Protein AF-A0A953BA41-F1 (afdb_monomer)

Foldseek 3Di:
DPPDDDQDAEDQAPVCPDPPRRDHCQRPDQALVVQLVCCCACPPVVDHNPDDSQRSQVVSQVSCVRRVQDPPPDGDDPVVRRVRGGPCNPVDDPDPPPVDD

Solvent-accessible surface area (backbone atoms only — not comparable to full-atom values): 6232 Å² total; per-residue (Å²): 129,84,88,85,69,80,82,66,61,61,48,37,68,89,24,78,87,46,100,75,49,41,75,17,55,48,38,52,37,48,48,55,54,57,54,47,53,46,45,49,64,54,26,52,85,93,44,51,54,70,64,52,72,67,58,45,31,51,51,46,37,49,55,36,28,72,42,69,74,46,58,92,84,56,80,53,50,94,77,52,40,76,70,53,82,34,84,23,55,79,73,74,75,80,82,64,74,81,81,58,133

pLDDT: mean 91.13, std 11.83, range [42.38, 98.5]

Nearest PDB structures (foldseek):
  2xts-assembly1_B  TM=9.682E-01  e=2.731E-11  Paracoccus pantotrophus
  4x2d-assembly4_B-2  TM=4.401E-01  e=7.456E+00  Clostridioides difficile R20291
  4x2d-assembly2_A-3  TM=4.014E-01  e=8.698E+00  Clostridioides difficile R20291

Mean predicted aligned error: 5.19 Å

Radius of gyration: 15.51 Å; Cα contacts (8 Å, |Δi|>4): 114; chains: 1; bounding box: 47×34×36 Å

Sequence (101 aa):
MPRNALDVLVGGQGSSRTSKALKTIGSYWLYATTLYDYLRRVMPFNAPQSLTPDEIYALVAWLLQQNGIVTEDTVLDARSLPRIEMPNRNGFTPDPRPDVP

Structure (mmCIF, N/CA/C/O backbone):
data_AF-A0A953BA41-F1
#
_entry.id   AF-A0A953BA41-F1
#
loop_
_atom_site.group_PDB
_atom_site.id
_atom_site.type_symbol
_atom_site.label_atom_id
_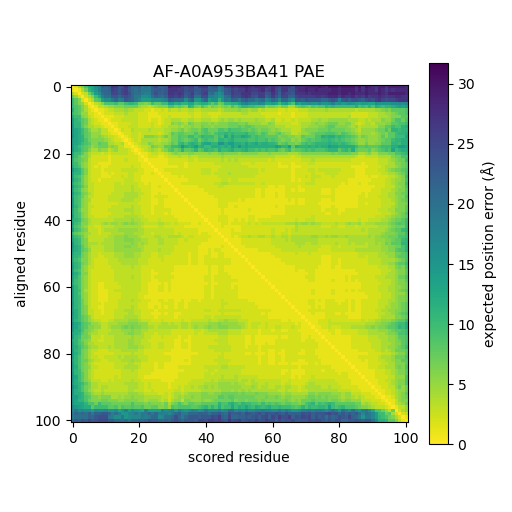atom_site.label_alt_id
_atom_site.label_comp_id
_atom_site.label_asym_id
_atom_site.label_entity_id
_atom_site.label_seq_id
_atom_site.pdbx_PDB_ins_code
_atom_site.Cartn_x
_atom_site.Cartn_y
_atom_site.Cartn_z
_atom_site.occupancy
_atom_site.B_iso_or_equiv
_atom_site.auth_seq_id
_atom_site.auth_comp_id
_atom_site.auth_asym_id
_atom_site.auth_atom_id
_atom_site.pdbx_PDB_model_num
ATOM 1 N N . MET A 1 1 ? 14.018 18.012 -9.857 1.00 44.22 1 MET A N 1
ATOM 2 C CA . MET A 1 1 ? 12.738 17.526 -9.304 1.00 44.22 1 MET A CA 1
ATOM 3 C C . MET A 1 1 ? 11.845 18.735 -9.075 1.00 44.22 1 MET A C 1
ATOM 5 O O . MET A 1 1 ? 12.289 19.619 -8.342 1.00 44.22 1 MET A O 1
ATOM 9 N N . PRO A 1 2 ? 10.674 18.865 -9.722 1.00 42.38 2 PRO A N 1
ATOM 10 C CA . PRO A 1 2 ? 9.756 19.931 -9.355 1.00 42.38 2 PRO A CA 1
ATOM 11 C C . PRO A 1 2 ? 9.284 19.672 -7.919 1.00 42.38 2 PRO A C 1
ATOM 13 O O . PRO A 1 2 ? 8.697 18.639 -7.614 1.00 42.38 2 PRO A O 1
ATOM 16 N N . ARG A 1 3 ? 9.639 20.598 -7.029 1.00 48.62 3 ARG A N 1
ATOM 17 C CA . ARG A 1 3 ? 9.146 20.693 -5.655 1.00 48.62 3 ARG A CA 1
ATOM 18 C C . ARG A 1 3 ? 7.688 21.157 -5.740 1.00 48.62 3 ARG A C 1
ATOM 20 O O . ARG A 1 3 ? 7.478 22.237 -6.282 1.00 48.62 3 ARG A O 1
ATOM 27 N N . ASN A 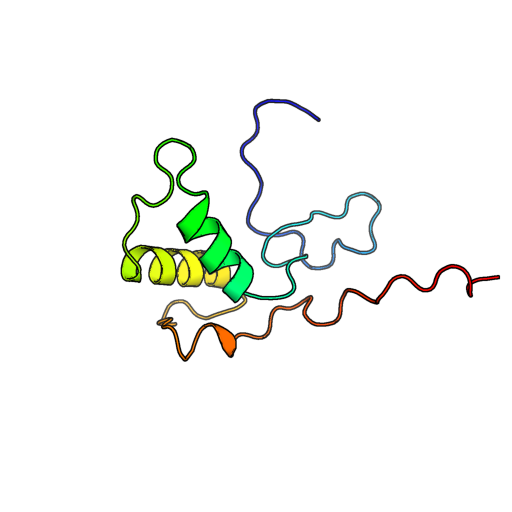1 4 ? 6.741 20.345 -5.249 1.00 51.16 4 ASN A N 1
ATOM 28 C CA . ASN A 1 4 ? 5.315 20.646 -4.963 1.00 51.16 4 ASN A CA 1
ATOM 29 C C . ASN A 1 4 ? 4.229 19.838 -5.710 1.00 51.16 4 ASN A C 1
ATOM 31 O O . ASN A 1 4 ? 3.061 20.202 -5.614 1.00 51.16 4 ASN A O 1
ATOM 35 N N . ALA A 1 5 ? 4.535 18.723 -6.375 1.00 56.94 5 ALA A N 1
ATOM 36 C CA . ALA A 1 5 ? 3.496 17.753 -6.745 1.00 56.94 5 ALA A CA 1
ATOM 37 C C . ALA A 1 5 ? 3.545 16.582 -5.758 1.00 56.94 5 ALA A C 1
ATOM 39 O O . ALA A 1 5 ? 4.612 16.002 -5.570 1.00 56.94 5 ALA A O 1
ATOM 40 N N . LEU A 1 6 ? 2.423 16.266 -5.106 1.00 73.44 6 LEU A N 1
ATOM 41 C CA . LEU A 1 6 ? 2.269 15.004 -4.378 1.00 73.44 6 LEU A CA 1
ATOM 42 C C . LEU A 1 6 ? 2.651 13.836 -5.303 1.00 73.44 6 LEU A C 1
ATOM 44 O O . LEU A 1 6 ? 2.398 13.898 -6.510 1.00 73.44 6 LEU A O 1
ATOM 48 N N . ASP A 1 7 ? 3.258 12.791 -4.744 1.00 84.12 7 ASP A N 1
ATOM 49 C CA . ASP A 1 7 ? 3.671 11.628 -5.529 1.00 84.12 7 ASP A CA 1
ATOM 50 C C . ASP A 1 7 ? 2.467 10.927 -6.176 1.00 84.1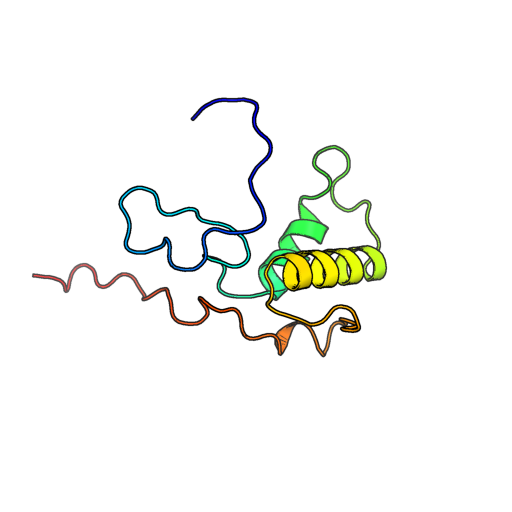2 7 ASP A C 1
ATOM 52 O O . ASP A 1 7 ? 1.389 10.802 -5.591 1.00 84.12 7 ASP A O 1
ATOM 56 N N . VAL A 1 8 ? 2.667 10.430 -7.397 1.00 90.31 8 VAL A N 1
ATOM 57 C CA . VAL A 1 8 ? 1.666 9.628 -8.109 1.00 90.31 8 VAL A CA 1
ATOM 58 C C . VAL A 1 8 ? 1.728 8.188 -7.600 1.00 90.31 8 VAL A C 1
ATOM 60 O O . VAL A 1 8 ? 2.739 7.506 -7.759 1.00 90.31 8 VAL A O 1
ATOM 63 N N . LEU A 1 9 ? 0.631 7.708 -7.010 1.00 92.25 9 LEU A N 1
ATOM 64 C CA . LEU A 1 9 ? 0.573 6.386 -6.369 1.00 9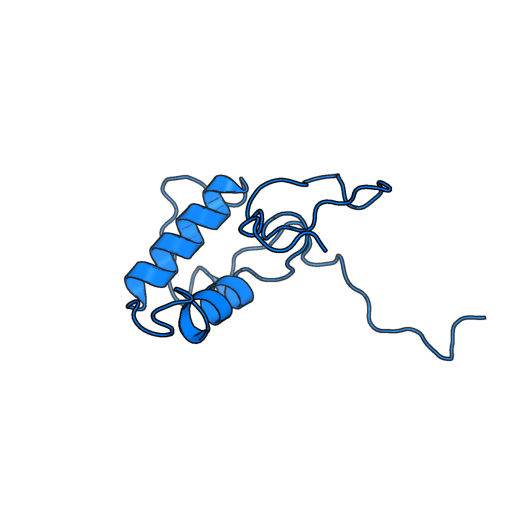2.25 9 LEU A CA 1
ATOM 65 C C . LEU A 1 9 ? 0.009 5.274 -7.270 1.00 92.25 9 LEU A C 1
ATOM 67 O O . LEU A 1 9 ? 0.176 4.091 -6.966 1.00 92.25 9 LEU A O 1
ATOM 71 N N . VAL A 1 10 ? -0.644 5.642 -8.376 1.00 94.00 10 VAL A N 1
ATOM 72 C CA . VAL A 1 10 ? -1.405 4.733 -9.247 1.00 94.00 10 VAL A CA 1
ATOM 73 C C . VAL A 1 10 ? -1.006 4.932 -10.709 1.00 94.00 10 VAL A C 1
ATOM 75 O O . VAL A 1 10 ? -0.767 6.055 -11.151 1.00 94.00 10 VAL A O 1
ATOM 78 N N . GLY A 1 11 ? -0.959 3.839 -11.473 1.00 91.56 11 GLY A N 1
ATOM 79 C CA . GLY A 1 11 ? -0.690 3.857 -12.913 1.00 91.56 11 GLY A CA 1
ATOM 80 C C . GLY A 1 11 ? 0.760 3.524 -13.265 1.00 91.56 11 GLY A C 1
ATOM 81 O O . GLY A 1 11 ? 1.525 3.042 -12.439 1.00 91.56 11 GLY A O 1
ATOM 82 N N . GLY A 1 12 ? 1.148 3.727 -14.524 1.00 90.38 12 GLY A N 1
ATOM 83 C CA . GLY A 1 12 ? 2.502 3.402 -14.994 1.00 90.38 12 GLY A CA 1
ATOM 84 C C . GLY A 1 12 ? 2.734 1.925 -15.332 1.00 90.38 12 GLY A C 1
ATOM 85 O O . GLY A 1 12 ? 3.863 1.552 -15.659 1.00 90.38 12 GLY A O 1
ATOM 86 N N . GLN A 1 13 ? 1.690 1.091 -15.310 1.00 86.94 13 GLN A N 1
ATOM 87 C CA . GLN A 1 13 ? 1.766 -0.293 -15.783 1.00 86.94 13 GLN A CA 1
ATOM 88 C C . GLN A 1 13 ? 2.250 -0.345 -17.236 1.00 86.94 13 GLN A C 1
ATOM 90 O O . GLN A 1 13 ? 1.826 0.451 -18.071 1.00 86.94 13 GLN A O 1
ATOM 95 N N . GLY A 1 14 ? 3.196 -1.241 -17.528 1.00 83.69 14 GLY A N 1
ATOM 96 C CA . GLY A 1 14 ? 3.808 -1.367 -18.856 1.00 83.69 14 GLY A CA 1
ATOM 97 C C . GLY A 1 14 ? 4.791 -0.250 -19.241 1.00 83.69 14 GLY A C 1
ATOM 98 O O . G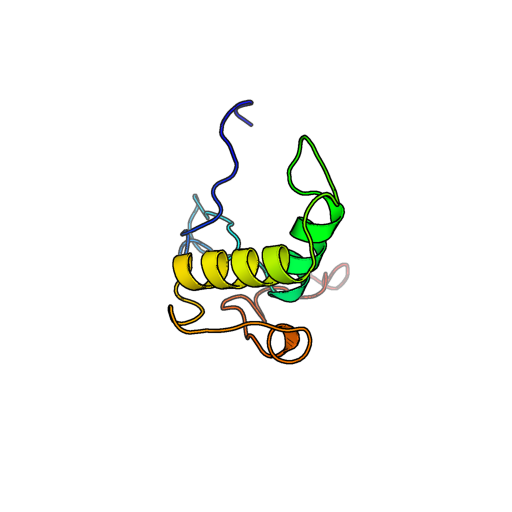LY A 1 14 ? 5.467 -0.366 -20.262 1.00 83.69 14 GLY A O 1
ATOM 99 N N . SER A 1 15 ? 4.948 0.803 -18.429 1.00 85.88 15 SER A N 1
ATOM 100 C CA . SER A 1 15 ? 5.832 1.935 -18.759 1.00 85.88 15 SER A CA 1
ATOM 101 C C . SER A 1 15 ? 7.323 1.663 -18.512 1.00 85.88 15 SER A C 1
ATOM 103 O O . SER A 1 15 ? 8.164 2.432 -18.980 1.00 85.88 15 SER A O 1
ATOM 105 N N . SER A 1 16 ? 7.675 0.566 -17.831 1.00 80.62 16 SER A N 1
ATOM 106 C CA . SER A 1 16 ? 9.034 0.274 -17.343 1.00 80.62 16 SER A CA 1
ATOM 107 C C . SER A 1 16 ? 10.113 0.203 -18.429 1.00 80.62 16 SER A C 1
ATOM 109 O O . SER A 1 16 ? 11.282 0.427 -18.134 1.00 80.62 16 SER A O 1
ATOM 111 N N . ARG A 1 17 ? 9.743 -0.082 -19.685 1.00 82.56 17 ARG A N 1
ATOM 112 C CA . ARG A 1 17 ? 10.675 -0.155 -20.831 1.00 82.56 17 ARG A CA 1
ATOM 113 C C . ARG A 1 17 ? 10.743 1.141 -21.646 1.00 82.56 17 ARG A C 1
ATOM 115 O O . ARG A 1 17 ? 11.343 1.159 -22.715 1.00 82.56 17 ARG A O 1
ATOM 122 N N . THR A 1 18 ? 10.101 2.209 -21.179 1.00 84.44 18 THR A N 1
ATOM 123 C CA . THR A 1 18 ? 10.039 3.495 -21.886 1.00 84.44 18 THR A CA 1
ATOM 124 C C . THR A 1 18 ? 10.986 4.510 -21.251 1.00 84.44 18 THR A C 1
ATOM 126 O O . THR A 1 18 ? 11.321 4.422 -20.070 1.00 84.44 18 THR A O 1
ATOM 129 N N . SER A 1 19 ? 11.366 5.540 -22.011 1.00 82.69 19 SER A N 1
ATOM 130 C CA . SER A 1 19 ? 12.162 6.669 -21.503 1.00 82.69 19 SER A CA 1
ATOM 131 C C . SER A 1 19 ? 11.439 7.511 -20.442 1.00 82.69 19 SER A C 1
ATOM 133 O O . SER A 1 19 ? 12.062 8.347 -19.792 1.00 82.69 19 SER A O 1
ATOM 135 N N . LYS A 1 20 ? 10.132 7.291 -20.250 1.00 85.31 20 LYS A N 1
ATOM 136 C CA . LYS A 1 20 ? 9.281 7.968 -19.266 1.00 85.31 20 LYS A CA 1
ATOM 137 C C . LYS A 1 20 ? 8.621 6.955 -18.328 1.00 85.31 20 LYS A C 1
ATOM 139 O O . LYS A 1 20 ? 7.423 7.038 -18.072 1.00 85.31 20 LYS A O 1
ATOM 144 N N . ALA A 1 21 ? 9.396 5.982 -17.845 1.00 88.06 21 ALA A N 1
ATOM 145 C CA . ALA A 1 21 ? 8.908 5.004 -16.880 1.00 88.06 21 ALA A CA 1
ATOM 146 C C . ALA A 1 21 ? 8.313 5.704 -15.647 1.00 88.06 21 ALA A C 1
ATOM 148 O O . ALA 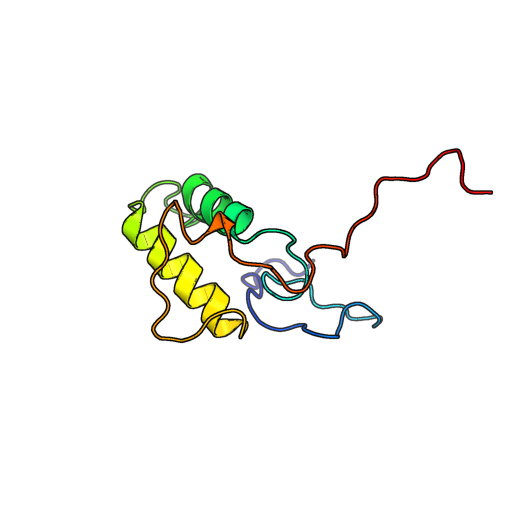A 1 21 ? 8.999 6.452 -14.947 1.00 88.06 21 ALA A O 1
ATOM 149 N N . LEU A 1 22 ? 7.033 5.444 -15.385 1.00 90.75 22 LEU A N 1
ATOM 150 C CA . LEU A 1 22 ? 6.307 5.973 -14.240 1.00 90.75 22 LEU A CA 1
ATOM 151 C C . LEU A 1 22 ? 6.321 4.918 -13.134 1.00 90.75 22 LEU A C 1
ATOM 153 O O . LEU A 1 22 ? 5.647 3.891 -13.230 1.00 90.75 22 LEU A O 1
ATOM 157 N N . LYS A 1 23 ? 7.125 5.169 -12.098 1.00 91.88 23 LYS A N 1
ATOM 158 C CA . LYS A 1 23 ? 7.326 4.261 -10.964 1.00 91.88 23 LYS A CA 1
ATOM 159 C C . LYS A 1 23 ? 6.311 4.567 -9.868 1.00 91.88 23 LYS A C 1
ATOM 161 O O . LYS A 1 23 ? 6.439 5.572 -9.179 1.00 91.88 23 LYS A O 1
ATOM 166 N N . THR A 1 24 ? 5.331 3.692 -9.712 1.00 94.81 24 THR A N 1
ATOM 167 C CA . THR A 1 24 ? 4.259 3.787 -8.715 1.00 94.81 24 THR A CA 1
ATOM 168 C C . THR A 1 24 ? 4.222 2.509 -7.876 1.00 94.81 24 THR A C 1
ATOM 170 O O . THR A 1 24 ? 5.039 1.600 -8.073 1.00 94.81 24 THR A O 1
ATOM 173 N N . ILE A 1 25 ? 3.259 2.419 -6.954 1.00 95.56 25 ILE A N 1
ATOM 174 C CA . ILE A 1 25 ? 3.018 1.216 -6.150 1.00 95.56 25 ILE A CA 1
ATOM 175 C C . ILE A 1 25 ? 2.819 0.006 -7.067 1.00 95.56 25 ILE A C 1
ATOM 177 O O . ILE A 1 25 ? 3.529 -0.988 -6.942 1.00 95.56 25 ILE A O 1
ATOM 181 N N . GLY A 1 26 ? 1.894 0.093 -8.024 1.00 94.25 26 GLY A N 1
ATOM 182 C CA . GLY A 1 26 ? 1.569 -1.049 -8.866 1.00 94.25 26 GLY A CA 1
ATOM 183 C C . GLY A 1 26 ? 2.627 -1.376 -9.917 1.00 94.25 26 GLY A C 1
ATOM 184 O O . GLY A 1 26 ? 2.759 -2.545 -10.277 1.00 94.25 26 GLY A O 1
ATOM 185 N N . SER A 1 27 ? 3.352 -0.380 -10.438 1.00 94.38 27 SER A N 1
ATOM 186 C CA . SER A 1 27 ? 4.268 -0.589 -11.571 1.00 94.38 27 SER A CA 1
ATOM 187 C C . SER A 1 27 ? 5.686 -0.989 -11.163 1.00 94.38 27 SER A C 1
ATOM 189 O O . SER A 1 27 ? 6.433 -1.513 -11.990 1.00 94.38 27 SER A O 1
ATOM 191 N N . TYR A 1 28 ? 6.081 -0.718 -9.913 1.00 94.19 28 TYR A N 1
ATOM 192 C CA . TYR A 1 28 ? 7.480 -0.824 -9.496 1.00 94.19 28 TYR A CA 1
ATOM 193 C C . TYR A 1 28 ? 7.694 -1.575 -8.180 1.00 94.19 28 TYR A C 1
ATOM 195 O O . TYR A 1 28 ? 8.737 -2.205 -8.021 1.00 94.19 28 TYR A O 1
ATOM 203 N N . TRP A 1 29 ? 6.760 -1.544 -7.227 1.00 95.38 29 TRP A N 1
ATOM 204 C CA . TRP A 1 29 ? 7.009 -2.146 -5.915 1.00 95.38 29 TRP A CA 1
ATOM 205 C C . TRP A 1 29 ? 6.915 -3.678 -5.962 1.00 95.38 29 TRP A C 1
ATOM 207 O O . TRP A 1 29 ? 6.057 -4.251 -6.629 1.00 95.38 29 TRP A O 1
ATOM 217 N N . LEU A 1 30 ? 7.814 -4.339 -5.226 1.00 96.19 30 LEU A N 1
ATOM 218 C CA . LEU A 1 30 ? 7.945 -5.802 -5.175 1.00 96.19 30 LEU A CA 1
ATOM 219 C C . LEU A 1 30 ? 6.917 -6.475 -4.257 1.00 96.19 30 LEU A C 1
ATOM 221 O O . LEU A 1 30 ? 6.488 -7.598 -4.519 1.00 96.19 30 LEU A O 1
ATOM 225 N N . TYR A 1 31 ? 6.563 -5.807 -3.154 1.00 97.62 31 TYR A N 1
ATOM 226 C CA . TYR A 1 31 ? 5.788 -6.392 -2.064 1.00 97.62 31 TYR A CA 1
ATOM 227 C C . TYR A 1 31 ? 4.722 -5.421 -1.555 1.00 97.62 31 TYR A C 1
ATOM 229 O O . TYR A 1 31 ? 5.017 -4.270 -1.231 1.00 97.62 31 TYR A O 1
ATOM 237 N N . ALA A 1 32 ? 3.496 -5.920 -1.394 1.00 97.69 32 ALA A N 1
ATOM 238 C CA . ALA A 1 32 ? 2.407 -5.175 -0.765 1.00 97.69 32 ALA A CA 1
ATOM 239 C C . ALA A 1 32 ? 2.677 -4.893 0.728 1.00 97.69 32 ALA A C 1
ATOM 241 O O . ALA A 1 32 ? 2.243 -3.881 1.272 1.00 97.69 32 ALA A O 1
ATOM 242 N N . THR A 1 33 ? 3.458 -5.748 1.396 1.00 97.88 33 THR A N 1
ATOM 243 C CA . THR A 1 33 ? 3.863 -5.559 2.799 1.00 97.88 33 THR A CA 1
ATOM 244 C C . THR A 1 33 ? 4.735 -4.322 3.000 1.00 97.88 33 THR A C 1
ATOM 246 O O . THR A 1 33 ? 4.629 -3.668 4.035 1.00 97.88 33 THR A O 1
ATOM 249 N N . THR A 1 34 ? 5.544 -3.946 2.004 1.00 97.12 34 THR A N 1
ATOM 250 C CA . THR A 1 34 ? 6.318 -2.698 2.045 1.00 97.12 34 THR A CA 1
ATOM 251 C C . THR A 1 34 ? 5.396 -1.481 2.073 1.00 97.12 34 THR A C 1
ATOM 253 O O . THR A 1 34 ? 5.689 -0.522 2.780 1.00 97.12 34 THR A O 1
ATOM 256 N N . LEU A 1 35 ? 4.263 -1.520 1.359 1.00 96.94 35 LEU A N 1
ATOM 257 C CA . LEU A 1 35 ? 3.278 -0.435 1.386 1.00 96.94 35 LEU A CA 1
ATOM 258 C C . LEU A 1 35 ? 2.653 -0.287 2.775 1.00 96.94 35 LEU A C 1
ATOM 260 O O . LEU A 1 35 ? 2.581 0.827 3.287 1.00 96.94 35 LEU A O 1
ATOM 264 N N . TYR A 1 36 ? 2.269 -1.397 3.409 1.00 98.12 36 TYR A N 1
ATOM 265 C CA . TYR A 1 36 ? 1.774 -1.377 4.788 1.00 98.12 36 TYR A CA 1
ATOM 266 C C . TYR A 1 36 ? 2.798 -0.766 5.751 1.00 98.12 36 TYR A C 1
ATOM 268 O O . TYR A 1 36 ? 2.459 0.127 6.527 1.00 98.12 36 TYR A O 1
ATOM 276 N N . ASP A 1 37 ? 4.056 -1.216 5.692 1.00 97.88 37 ASP A N 1
ATOM 277 C CA . ASP A 1 37 ? 5.107 -0.723 6.587 1.00 97.88 37 ASP A CA 1
ATOM 278 C C . ASP A 1 37 ? 5.376 0.775 6.375 1.00 97.88 37 ASP A C 1
ATOM 280 O O . ASP A 1 37 ? 5.481 1.531 7.343 1.00 97.88 37 ASP A O 1
ATOM 284 N N . TYR A 1 38 ? 5.390 1.227 5.117 1.00 96.50 38 TYR A N 1
ATOM 285 C CA . TYR A 1 38 ? 5.548 2.638 4.776 1.00 96.50 38 TYR A CA 1
ATOM 286 C C . TYR A 1 38 ? 4.393 3.490 5.312 1.00 96.50 38 TYR A C 1
ATOM 288 O O . TYR A 1 38 ? 4.632 4.490 5.993 1.00 96.50 38 TYR A O 1
ATOM 296 N N . LEU A 1 39 ? 3.144 3.074 5.064 1.00 96.75 39 LEU A N 1
ATOM 297 C CA . LEU A 1 39 ? 1.963 3.783 5.555 1.00 96.75 39 LEU A CA 1
ATOM 298 C C . LEU A 1 39 ? 1.957 3.867 7.082 1.00 96.75 39 LEU A C 1
ATOM 300 O O . LEU A 1 39 ? 1.735 4.938 7.633 1.00 96.75 39 LEU A O 1
ATOM 304 N N . ARG A 1 40 ? 2.279 2.764 7.763 1.00 97.56 40 ARG A N 1
ATOM 305 C CA . ARG A 1 40 ? 2.335 2.711 9.225 1.00 97.56 40 ARG A CA 1
ATOM 306 C C . ARG A 1 40 ? 3.373 3.665 9.812 1.00 97.56 40 ARG A C 1
ATOM 308 O O . ARG A 1 40 ? 3.112 4.296 10.829 1.00 97.56 40 ARG A O 1
ATOM 315 N N . ARG A 1 41 ? 4.579 3.706 9.240 1.00 97.06 41 ARG A N 1
ATOM 316 C CA . ARG A 1 41 ? 5.727 4.394 9.855 1.00 97.06 41 ARG A CA 1
ATOM 317 C C . ARG A 1 41 ? 5.850 5.851 9.460 1.00 97.06 41 ARG A C 1
ATOM 319 O O . ARG A 1 41 ? 6.360 6.639 10.251 1.00 97.06 41 ARG A O 1
ATOM 326 N N . VAL A 1 42 ? 5.460 6.176 8.233 1.00 95.75 42 VAL A N 1
ATOM 327 C CA . VAL A 1 42 ? 5.811 7.448 7.590 1.00 95.75 42 VAL A CA 1
ATOM 328 C C . VAL A 1 42 ? 4.574 8.290 7.293 1.00 95.75 42 VAL A C 1
ATOM 330 O O . VAL A 1 42 ? 4.686 9.510 7.206 1.00 95.75 42 VAL A O 1
ATOM 333 N N . MET A 1 43 ? 3.395 7.669 7.177 1.00 95.25 43 MET A N 1
ATOM 334 C CA . MET A 1 43 ? 2.167 8.359 6.790 1.00 95.25 43 MET A CA 1
ATOM 335 C C . MET A 1 43 ? 1.162 8.481 7.948 1.00 95.25 43 MET A C 1
ATOM 337 O O . MET A 1 43 ? 1.174 7.668 8.875 1.00 95.25 43 MET A O 1
ATOM 341 N N . PRO A 1 44 ? 0.258 9.477 7.875 1.00 95.62 44 PRO A N 1
ATOM 342 C CA . PRO A 1 44 ? 0.315 10.656 7.004 1.00 95.62 44 PRO A CA 1
ATOM 343 C C . PRO A 1 44 ? 1.535 11.541 7.307 1.00 95.62 44 PRO A C 1
ATOM 345 O O . PRO A 1 44 ? 2.006 11.575 8.439 1.00 95.62 44 PRO A O 1
ATOM 348 N N . PHE A 1 45 ? 2.037 12.289 6.318 1.00 92.38 45 PHE A N 1
ATOM 349 C CA . PHE A 1 45 ? 3.272 13.085 6.457 1.00 92.38 45 PHE A CA 1
ATOM 350 C C . PHE A 1 45 ? 3.270 14.070 7.636 1.00 92.38 45 PHE A C 1
ATOM 352 O O . PHE A 1 45 ? 4.316 14.344 8.218 1.00 92.38 45 PHE A O 1
ATOM 359 N N . ASN A 1 46 ? 2.108 14.622 7.977 1.00 95.62 46 ASN A N 1
ATOM 360 C CA . ASN A 1 46 ? 1.935 15.560 9.085 1.00 95.62 46 ASN A CA 1
ATOM 361 C C . ASN A 1 46 ? 1.622 14.876 10.427 1.00 95.62 46 ASN A C 1
ATOM 363 O O . ASN A 1 46 ? 1.608 15.555 11.450 1.00 95.62 46 ASN A O 1
ATOM 367 N N . ALA A 1 47 ? 1.353 13.568 10.430 1.00 96.19 47 ALA A N 1
ATOM 368 C CA . ALA A 1 47 ? 1.032 12.792 11.623 1.00 96.19 47 ALA A CA 1
ATOM 369 C C . ALA A 1 47 ? 1.465 11.314 11.481 1.00 96.19 47 ALA A C 1
ATOM 371 O O . ALA A 1 47 ? 0.605 10.428 11.463 1.00 96.19 47 ALA A O 1
ATOM 372 N N . PRO A 1 48 ? 2.770 11.004 11.368 1.00 96.75 48 PRO A N 1
ATOM 373 C CA . PRO A 1 48 ? 3.227 9.622 11.224 1.00 96.75 48 PRO A CA 1
ATOM 374 C C . PRO A 1 48 ? 2.751 8.740 12.386 1.00 96.75 48 PRO A C 1
ATOM 376 O O . PRO A 1 48 ? 2.692 9.199 13.525 1.00 96.75 48 PRO A O 1
ATOM 379 N N . GLN A 1 49 ? 2.440 7.469 12.109 1.00 96.44 49 GLN A N 1
ATOM 380 C CA . GLN A 1 49 ? 1.952 6.491 13.100 1.00 96.44 49 GLN A CA 1
ATOM 381 C C . GLN A 1 49 ? 0.601 6.834 13.757 1.00 96.44 49 GLN A C 1
ATOM 383 O O . GLN A 1 49 ? 0.234 6.215 14.753 1.00 96.44 49 GLN A O 1
ATOM 388 N N . SER A 1 50 ? -0.155 7.793 13.213 1.00 97.50 50 SER A N 1
ATOM 389 C CA . SER A 1 50 ? -1.481 8.157 13.742 1.00 97.50 50 SER A CA 1
ATOM 390 C C . SER A 1 50 ? -2.600 7.187 13.352 1.00 97.50 50 SER A C 1
ATOM 392 O O . SER A 1 50 ? -3.639 7.178 14.004 1.00 97.50 50 SER A O 1
ATOM 394 N N . LEU A 1 51 ? -2.394 6.374 12.313 1.00 97.81 51 LEU A N 1
ATOM 395 C CA . LEU A 1 51 ? -3.390 5.427 11.814 1.00 97.81 51 LEU A CA 1
ATOM 396 C C . LEU A 1 51 ? -3.366 4.115 12.600 1.00 97.81 51 LEU A C 1
ATOM 398 O O . LEU A 1 51 ? -2.307 3.571 12.930 1.00 97.81 51 LEU A O 1
ATOM 402 N N . THR A 1 52 ? -4.550 3.565 12.832 1.00 98.25 52 THR A N 1
ATOM 403 C CA . THR A 1 52 ? -4.737 2.231 13.400 1.00 98.25 52 THR A CA 1
ATOM 404 C C . THR A 1 52 ? -4.378 1.135 12.385 1.00 98.25 52 THR A C 1
ATOM 406 O O . THR A 1 52 ? -4.377 1.371 11.173 1.00 98.25 52 THR A O 1
ATOM 409 N N . PRO A 1 53 ? -4.083 -0.102 12.835 1.00 97.88 53 PRO A N 1
ATOM 410 C CA . PRO A 1 53 ? -3.806 -1.213 11.925 1.00 97.88 53 PRO A CA 1
ATOM 411 C C . PRO A 1 53 ? -4.906 -1.456 10.883 1.00 97.88 53 PRO A C 1
ATOM 413 O O . PRO A 1 53 ? -4.574 -1.697 9.724 1.00 97.88 53 PRO A O 1
ATOM 416 N N . ASP A 1 54 ? -6.177 -1.361 11.278 1.00 98.12 54 ASP A N 1
ATOM 417 C CA . ASP A 1 54 ? -7.323 -1.611 10.396 1.00 98.12 54 ASP A CA 1
ATOM 418 C C . ASP A 1 54 ? -7.452 -0.526 9.320 1.00 98.12 54 ASP A C 1
ATOM 420 O O . ASP A 1 54 ? -7.641 -0.842 8.146 1.00 98.12 54 ASP A O 1
ATOM 424 N N . GLU A 1 55 ? -7.248 0.746 9.681 1.00 98.19 55 GLU A N 1
ATOM 425 C CA . GLU A 1 55 ? -7.200 1.853 8.715 1.00 98.19 55 GLU A CA 1
ATOM 426 C C . GLU A 1 55 ? -6.061 1.670 7.708 1.00 98.19 55 GLU A C 1
ATOM 428 O O . GLU A 1 55 ? -6.239 1.912 6.514 1.00 98.19 55 GLU A O 1
ATOM 433 N N . ILE A 1 56 ? -4.897 1.192 8.159 1.00 98.31 56 ILE A N 1
ATOM 434 C CA . ILE A 1 56 ? -3.769 0.924 7.263 1.00 98.31 56 ILE A CA 1
ATOM 435 C C . ILE A 1 56 ? -4.113 -0.223 6.306 1.00 98.31 56 ILE A C 1
ATOM 437 O O . ILE A 1 56 ? -3.886 -0.083 5.107 1.00 98.31 56 ILE A O 1
ATOM 441 N N . TYR A 1 57 ? -4.682 -1.336 6.783 1.00 98.50 57 TYR A N 1
ATOM 442 C CA . TYR A 1 57 ? -5.093 -2.433 5.896 1.00 98.50 57 TYR A CA 1
ATOM 443 C C . TYR A 1 57 ? -6.150 -1.995 4.880 1.00 98.50 57 TYR A C 1
ATOM 445 O O . TYR A 1 57 ? -6.034 -2.353 3.706 1.00 98.50 57 TYR A O 1
ATOM 453 N N . ALA A 1 58 ? -7.125 -1.182 5.293 1.00 98.12 58 ALA A N 1
ATOM 454 C CA . ALA A 1 58 ? -8.132 -0.624 4.397 1.00 98.12 58 ALA A CA 1
ATOM 455 C C . ALA A 1 58 ? -7.504 0.280 3.322 1.00 98.12 58 ALA A C 1
ATOM 457 O O . ALA A 1 58 ? -7.806 0.134 2.138 1.00 98.12 58 ALA A O 1
ATOM 458 N N . LEU A 1 59 ? -6.571 1.163 3.699 1.00 97.38 59 LEU A N 1
ATOM 459 C CA . LEU A 1 59 ? -5.848 2.016 2.749 1.00 97.38 59 LEU A CA 1
ATOM 460 C C . LEU A 1 59 ? -4.981 1.210 1.781 1.00 97.38 59 LEU A C 1
ATOM 462 O O . LEU A 1 59 ? -4.927 1.528 0.593 1.00 97.38 59 LEU A O 1
ATOM 466 N N . VAL A 1 60 ? -4.314 0.161 2.266 1.00 98.19 60 VAL A N 1
ATOM 467 C CA . VAL A 1 60 ? -3.543 -0.751 1.413 1.00 98.19 60 VAL A CA 1
ATOM 468 C C . VAL A 1 60 ? -4.466 -1.442 0.412 1.00 98.19 60 VAL A C 1
ATOM 470 O O . VAL A 1 60 ? -4.170 -1.420 -0.779 1.00 98.19 60 VAL A O 1
ATOM 473 N N . ALA A 1 61 ? -5.587 -2.010 0.864 1.00 98.31 61 ALA A N 1
ATOM 474 C CA . ALA A 1 61 ? -6.554 -2.675 -0.009 1.00 98.31 61 ALA A CA 1
ATOM 475 C C . ALA A 1 61 ? -7.072 -1.717 -1.088 1.00 98.31 61 ALA A C 1
ATOM 477 O O . ALA A 1 61 ? -7.040 -2.046 -2.273 1.00 98.31 61 ALA A O 1
ATOM 478 N N . TRP A 1 62 ? -7.437 -0.497 -0.689 1.00 97.88 62 TRP A N 1
ATOM 479 C CA . TRP A 1 62 ? -7.885 0.543 -1.606 1.00 97.88 62 TRP A CA 1
ATOM 480 C C . TRP A 1 62 ? -6.807 0.916 -2.635 1.00 97.88 62 TRP A C 1
ATOM 482 O O . TRP A 1 62 ? -7.071 0.902 -3.832 1.00 97.88 62 TRP A O 1
ATOM 492 N N . LEU A 1 63 ? -5.560 1.168 -2.219 1.00 97.75 63 LEU A N 1
ATOM 493 C CA . LEU A 1 63 ? -4.467 1.499 -3.147 1.00 97.75 63 LEU A CA 1
ATOM 494 C C . LEU A 1 63 ? -4.140 0.357 -4.119 1.00 97.75 63 LEU A C 1
ATOM 496 O O . LEU A 1 63 ? -3.813 0.610 -5.283 1.00 97.75 63 LEU A O 1
ATOM 500 N N . LEU A 1 64 ? -4.211 -0.894 -3.663 1.00 98.06 64 LEU A N 1
ATOM 501 C CA . LEU A 1 64 ? -4.014 -2.061 -4.520 1.00 98.06 64 LEU A CA 1
ATOM 502 C C . LEU A 1 64 ? -5.167 -2.223 -5.517 1.00 98.06 64 LEU A C 1
ATOM 504 O O . LEU A 1 64 ? -4.914 -2.527 -6.684 1.00 98.06 64 LEU A O 1
ATOM 508 N N . GLN A 1 65 ? -6.404 -1.955 -5.097 1.00 97.94 65 GLN A N 1
ATOM 509 C CA . GLN A 1 65 ? -7.577 -1.965 -5.969 1.00 97.94 65 GLN A CA 1
ATOM 510 C C . GLN A 1 65 ? -7.496 -0.863 -7.032 1.00 97.94 65 GLN A C 1
ATOM 512 O O . GLN A 1 65 ? -7.706 -1.142 -8.210 1.00 97.94 65 GLN A O 1
ATOM 517 N N . GLN A 1 66 ? -7.067 0.349 -6.668 1.00 97.56 66 GLN A N 1
ATOM 518 C CA . GLN A 1 66 ? -6.836 1.433 -7.631 1.00 97.56 66 GLN A CA 1
ATOM 519 C C . GLN A 1 66 ? -5.756 1.076 -8.667 1.00 97.56 66 GLN A C 1
ATOM 521 O O . GLN A 1 66 ? -5.787 1.555 -9.798 1.00 97.56 66 GLN A O 1
ATOM 526 N N . ASN A 1 67 ? -4.807 0.207 -8.306 1.00 96.50 67 ASN A N 1
ATOM 527 C CA . ASN A 1 67 ? -3.794 -0.325 -9.219 1.00 96.50 67 ASN A CA 1
ATOM 528 C C . ASN A 1 67 ? -4.240 -1.594 -9.976 1.00 96.50 67 ASN A C 1
ATOM 530 O O . ASN A 1 67 ? -3.437 -2.146 -10.729 1.00 96.50 67 ASN A O 1
ATOM 534 N N . GLY A 1 68 ? -5.482 -2.058 -9.793 1.00 96.44 68 GLY A N 1
ATOM 535 C CA . GLY A 1 68 ? -6.026 -3.258 -10.437 1.00 96.44 68 GLY A CA 1
ATOM 536 C C . GLY A 1 68 ? -5.406 -4.573 -9.953 1.00 96.44 68 GLY A C 1
ATOM 537 O O . GLY A 1 68 ? -5.427 -5.557 -10.685 1.00 96.44 68 GLY A O 1
ATOM 538 N N . ILE A 1 69 ? -4.810 -4.586 -8.756 1.00 97.25 69 ILE A N 1
ATOM 539 C CA . ILE A 1 69 ? -4.107 -5.753 -8.192 1.00 97.25 69 ILE A CA 1
ATOM 540 C C . ILE A 1 69 ? -5.066 -6.649 -7.404 1.00 97.25 69 ILE A C 1
ATOM 542 O O . ILE A 1 69 ? -4.892 -7.864 -7.367 1.00 97.25 69 ILE A O 1
ATOM 546 N N . VAL A 1 70 ? -6.076 -6.052 -6.775 1.00 97.69 70 VAL A N 1
ATOM 547 C CA . VAL A 1 70 ? -7.113 -6.753 -6.010 1.00 97.69 70 VAL A CA 1
ATOM 548 C C . VAL A 1 70 ? -8.496 -6.229 -6.395 1.00 97.69 70 VAL A C 1
ATOM 550 O O . VAL A 1 70 ? -8.612 -5.165 -7.007 1.00 97.69 70 VAL A O 1
ATOM 553 N N . THR A 1 71 ? -9.542 -6.974 -6.050 1.00 97.44 71 THR A N 1
ATOM 554 C CA . THR A 1 71 ? -10.937 -6.582 -6.291 1.00 97.44 71 THR A CA 1
ATOM 555 C C . THR A 1 71 ? -11.456 -5.638 -5.201 1.00 97.44 71 THR A C 1
ATOM 557 O O . THR A 1 71 ? -10.864 -5.521 -4.129 1.00 97.44 71 THR A O 1
ATOM 560 N N . GLU A 1 72 ? -12.570 -4.952 -5.463 1.00 94.31 72 GLU A N 1
ATOM 561 C CA . GLU A 1 72 ? -13.184 -3.981 -4.537 1.00 94.31 72 GLU A CA 1
ATOM 562 C C . GLU A 1 72 ? -13.668 -4.597 -3.216 1.00 94.31 72 GLU A C 1
ATOM 564 O O . GLU A 1 72 ? -13.644 -3.940 -2.181 1.00 94.31 72 GLU A O 1
ATOM 569 N N . ASP A 1 73 ? -14.040 -5.873 -3.228 1.00 95.44 73 ASP A N 1
ATOM 570 C CA . ASP A 1 73 ? -14.481 -6.651 -2.068 1.00 95.44 73 ASP A CA 1
ATOM 571 C C . ASP A 1 73 ? -13.323 -7.277 -1.268 1.00 95.44 73 ASP A C 1
ATOM 573 O O . ASP A 1 73 ? -13.549 -7.987 -0.285 1.00 95.44 73 ASP A O 1
ATOM 577 N N . THR A 1 74 ? -12.069 -7.025 -1.657 1.00 96.75 74 THR A N 1
ATOM 578 C CA . THR A 1 74 ? -10.910 -7.612 -0.980 1.00 96.75 74 THR A CA 1
ATOM 579 C C . THR A 1 74 ? -10.711 -7.015 0.415 1.00 96.75 74 THR A C 1
ATOM 581 O O . THR A 1 74 ? -10.408 -5.834 0.572 1.00 96.75 74 THR A O 1
ATOM 584 N N . VAL A 1 75 ? -10.770 -7.874 1.437 1.00 96.81 75 VAL A N 1
ATOM 585 C CA . VAL A 1 75 ? -10.424 -7.532 2.824 1.00 96.81 75 VAL A CA 1
ATOM 586 C C . VAL A 1 75 ? -9.021 -8.043 3.151 1.00 96.81 75 VAL A C 1
ATOM 588 O O . VAL A 1 75 ? -8.729 -9.237 3.030 1.00 96.81 75 VAL A O 1
ATOM 591 N N . LEU A 1 76 ? -8.140 -7.135 3.578 1.00 97.81 76 LEU A N 1
ATOM 592 C CA . LEU A 1 76 ? -6.757 -7.459 3.925 1.00 97.81 76 LEU A CA 1
ATOM 593 C C . LEU A 1 76 ? -6.544 -7.550 5.436 1.00 97.81 76 LEU A C 1
ATOM 595 O O . LEU A 1 76 ? -7.090 -6.768 6.206 1.00 97.81 76 LEU A O 1
ATOM 599 N N . ASP A 1 77 ? -5.706 -8.500 5.840 1.00 98.19 77 ASP A N 1
ATOM 600 C CA . ASP A 1 77 ? -5.229 -8.680 7.204 1.00 98.19 77 ASP A CA 1
ATOM 601 C C . ASP A 1 77 ? -3.750 -9.113 7.201 1.00 98.19 77 ASP A C 1
ATOM 603 O O . ASP A 1 77 ? -3.104 -9.247 6.153 1.00 98.19 77 ASP A O 1
ATOM 607 N N . ALA A 1 78 ? -3.202 -9.369 8.390 1.00 97.81 78 ALA A N 1
ATOM 608 C CA . ALA A 1 78 ? -1.812 -9.795 8.562 1.00 97.81 78 ALA A CA 1
ATOM 609 C C . ALA A 1 78 ? -1.467 -11.128 7.869 1.00 97.81 78 ALA A C 1
ATOM 611 O O . ALA A 1 78 ? -0.292 -11.424 7.653 1.00 97.81 78 ALA A O 1
ATOM 612 N N . ARG A 1 79 ? -2.468 -11.950 7.536 1.00 98.19 79 ARG A N 1
ATOM 613 C CA . ARG A 1 79 ? -2.310 -13.270 6.913 1.00 98.19 79 ARG A CA 1
ATOM 614 C C . ARG A 1 79 ? -2.529 -13.218 5.405 1.00 98.19 79 ARG A C 1
ATOM 616 O O . ARG A 1 79 ? -1.897 -14.002 4.694 1.00 98.19 79 ARG A O 1
ATOM 623 N N . SER A 1 80 ? -3.419 -12.352 4.921 1.00 98.00 80 SER A N 1
ATOM 624 C CA . SER A 1 80 ? -3.740 -12.208 3.500 1.00 98.00 80 SER A CA 1
ATOM 625 C C . SER A 1 80 ? -2.808 -11.232 2.785 1.00 98.00 80 SER A C 1
ATOM 627 O O . SER A 1 80 ? -2.383 -11.535 1.673 1.00 98.00 80 SER A O 1
ATOM 629 N N . LEU A 1 81 ? -2.383 -10.133 3.422 1.00 98.31 81 LEU A N 1
ATOM 630 C CA . LEU A 1 81 ? -1.496 -9.145 2.796 1.00 98.31 81 LEU A CA 1
ATOM 631 C C . LEU A 1 81 ? -0.175 -9.744 2.261 1.00 98.31 81 LEU A C 1
ATOM 633 O O . LEU A 1 81 ? 0.182 -9.447 1.120 1.00 98.31 81 LE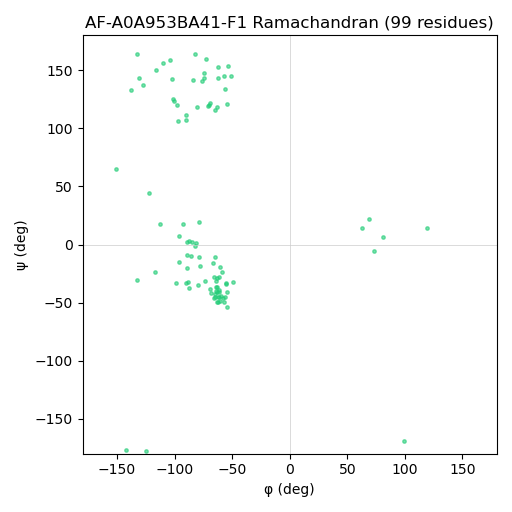U A O 1
ATOM 637 N N . PRO A 1 82 ? 0.555 -10.609 2.999 1.00 98.06 82 PRO A N 1
ATOM 638 C CA . PRO A 1 82 ? 1.799 -11.197 2.493 1.00 98.06 82 PRO A CA 1
ATOM 639 C C . PRO A 1 82 ? 1.605 -12.154 1.309 1.00 98.06 82 PRO A C 1
ATOM 641 O O . PRO A 1 82 ? 2.579 -12.494 0.639 1.00 98.06 82 PRO A O 1
ATOM 644 N N . ARG A 1 83 ? 0.367 -12.607 1.063 1.00 98.00 83 ARG A N 1
ATOM 645 C CA . ARG A 1 83 ? 0.017 -13.513 -0.040 1.00 98.00 83 ARG A CA 1
ATOM 646 C C . ARG A 1 83 ? -0.260 -12.775 -1.347 1.00 98.00 83 ARG A C 1
ATOM 648 O O . ARG A 1 83 ? -0.385 -13.428 -2.375 1.00 98.00 83 ARG A O 1
ATOM 655 N N . ILE A 1 84 ? -0.352 -11.444 -1.321 1.00 97.94 84 ILE A N 1
ATOM 656 C CA . ILE A 1 84 ? -0.524 -10.643 -2.532 1.00 97.94 84 ILE A CA 1
ATOM 657 C C . ILE A 1 84 ? 0.756 -10.697 -3.371 1.00 97.94 84 ILE A C 1
ATOM 659 O O . ILE A 1 84 ? 1.840 -10.298 -2.928 1.00 97.94 84 ILE A O 1
ATOM 663 N N . GLU A 1 85 ? 0.621 -11.162 -4.609 1.00 97.19 85 GLU A N 1
ATOM 664 C CA . GLU A 1 85 ? 1.682 -11.113 -5.609 1.00 97.19 85 GLU A CA 1
ATOM 665 C C . GLU A 1 85 ? 1.596 -9.804 -6.397 1.00 97.19 85 GLU A C 1
ATOM 667 O O . GLU A 1 85 ? 0.654 -9.564 -7.148 1.00 97.19 85 GLU A O 1
ATOM 672 N N . MET A 1 86 ? 2.586 -8.928 -6.207 1.00 96.88 86 MET A N 1
ATOM 673 C CA . MET A 1 86 ? 2.671 -7.671 -6.951 1.00 96.88 86 MET A CA 1
ATOM 674 C C . MET A 1 86 ? 3.131 -7.923 -8.395 1.00 96.88 86 MET A C 1
ATOM 676 O O . MET A 1 86 ? 3.995 -8.777 -8.607 1.00 96.88 86 MET A O 1
ATOM 680 N N . PRO A 1 87 ? 2.682 -7.124 -9.383 1.00 96.19 87 PRO A N 1
ATOM 681 C CA . PRO A 1 87 ? 3.071 -7.306 -10.785 1.00 96.19 87 PRO A CA 1
ATOM 682 C C . PRO A 1 87 ? 4.587 -7.300 -11.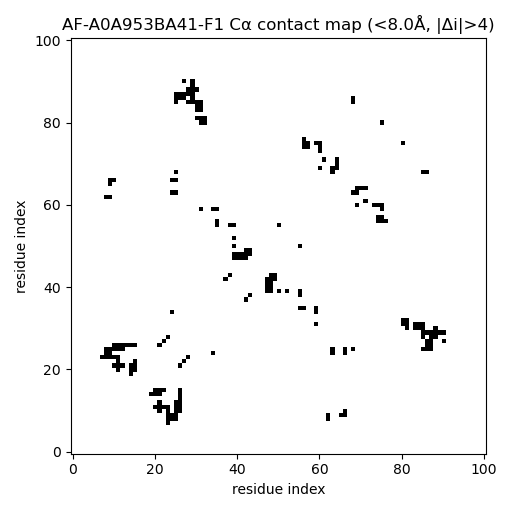019 1.00 96.19 87 PRO A C 1
ATOM 684 O O . PRO A 1 87 ? 5.095 -8.032 -11.865 1.00 96.19 87 PRO A O 1
ATOM 687 N N . ASN A 1 88 ? 5.328 -6.503 -10.243 1.00 95.00 88 ASN A N 1
ATOM 688 C CA . ASN A 1 88 ? 6.776 -6.388 -10.373 1.00 95.00 88 ASN A CA 1
ATOM 689 C C . ASN A 1 88 ? 7.558 -7.347 -9.456 1.00 95.00 88 ASN A C 1
ATOM 691 O O . ASN A 1 88 ? 8.741 -7.119 -9.244 1.00 95.00 88 ASN A O 1
ATOM 695 N N . ARG A 1 89 ? 6.952 -8.411 -8.900 1.00 94.81 89 ARG A N 1
ATOM 696 C CA . ARG A 1 89 ? 7.566 -9.305 -7.888 1.00 94.81 89 ARG A CA 1
ATOM 697 C C . ARG A 1 89 ? 8.975 -9.812 -8.235 1.00 94.81 89 ARG A C 1
ATOM 699 O O . ARG A 1 89 ? 9.788 -9.986 -7.334 1.00 94.81 89 ARG A O 1
ATOM 706 N N . ASN A 1 90 ? 9.261 -10.010 -9.521 1.00 93.81 90 ASN A N 1
ATOM 707 C CA . ASN A 1 90 ? 10.545 -10.510 -10.028 1.00 93.81 90 ASN A CA 1
ATOM 708 C C . ASN A 1 90 ? 11.328 -9.455 -10.833 1.00 93.81 90 ASN A C 1
ATOM 710 O O . ASN A 1 90 ? 12.213 -9.794 -11.612 1.00 93.81 90 ASN A O 1
ATOM 714 N N . GLY A 1 91 ? 10.986 -8.173 -10.692 1.00 90.44 91 GLY A N 1
ATOM 715 C CA . GLY A 1 91 ? 11.546 -7.088 -11.503 1.00 90.44 91 GLY A CA 1
ATOM 716 C C . GLY A 1 91 ? 12.916 -6.570 -11.07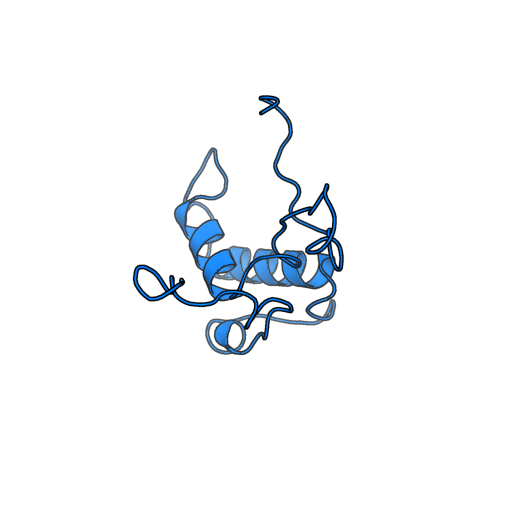0 1.00 90.44 91 GLY A C 1
ATOM 717 O O . GLY A 1 91 ? 13.414 -5.623 -11.674 1.00 90.44 91 GLY A O 1
ATOM 718 N N . PHE A 1 92 ? 13.513 -7.141 -10.021 1.00 90.62 92 PHE A N 1
ATOM 719 C CA . PHE A 1 92 ? 14.815 -6.733 -9.496 1.00 90.62 92 PHE A CA 1
ATOM 720 C C . PHE A 1 92 ? 15.734 -7.940 -9.390 1.00 90.62 92 PHE A C 1
ATOM 722 O O . PHE A 1 92 ? 15.335 -9.000 -8.910 1.00 90.62 92 PHE A O 1
ATOM 729 N N . THR A 1 93 ? 16.983 -7.744 -9.789 1.00 91.06 93 THR A N 1
ATOM 730 C CA . THR A 1 93 ? 18.063 -8.715 -9.638 1.00 91.06 93 THR A CA 1
ATOM 731 C C . THR A 1 93 ? 19.131 -8.140 -8.707 1.00 91.06 93 THR A C 1
ATOM 733 O O . THR A 1 93 ? 19.298 -6.917 -8.671 1.00 91.06 93 THR A O 1
ATOM 736 N N . PRO A 1 94 ? 19.865 -8.982 -7.959 1.00 89.50 94 PRO A N 1
ATOM 737 C CA . PRO A 1 94 ? 21.049 -8.544 -7.224 1.00 89.50 94 PRO A CA 1
ATOM 738 C C . PRO A 1 94 ? 22.053 -7.827 -8.136 1.00 89.50 94 PRO A C 1
ATOM 740 O O . PRO A 1 94 ? 22.082 -8.086 -9.340 1.00 89.50 94 PRO A O 1
ATOM 743 N N . ASP A 1 95 ? 22.863 -6.936 -7.557 1.00 89.25 95 ASP A N 1
ATOM 744 C CA . ASP A 1 95 ? 23.939 -6.254 -8.284 1.00 89.25 95 ASP A CA 1
ATOM 745 C C . ASP A 1 95 ? 24.974 -7.289 -8.761 1.00 89.25 95 ASP A C 1
ATOM 747 O O . ASP A 1 95 ? 25.561 -7.970 -7.920 1.00 89.25 95 ASP A O 1
ATOM 751 N N . PRO A 1 96 ? 25.188 -7.437 -10.080 1.00 85.75 96 PRO A N 1
ATOM 752 C CA . PRO A 1 96 ? 26.113 -8.427 -10.624 1.00 85.75 96 PRO A CA 1
ATOM 753 C C . PRO A 1 96 ? 27.587 -7.978 -10.610 1.00 85.75 96 PRO A C 1
ATOM 755 O O . PRO A 1 96 ? 28.444 -8.718 -11.081 1.00 85.75 96 PRO A O 1
ATOM 758 N N . ARG A 1 97 ? 27.917 -6.765 -10.142 1.00 88.31 97 ARG A N 1
ATOM 759 C CA . ARG A 1 97 ? 29.301 -6.254 -10.163 1.00 88.31 97 ARG A CA 1
ATOM 760 C C . ARG A 1 97 ? 30.180 -6.914 -9.085 1.00 88.31 97 ARG A C 1
ATOM 762 O O . ARG A 1 97 ? 29.704 -7.107 -7.967 1.00 88.31 97 ARG A O 1
ATOM 769 N N . PRO A 1 98 ? 31.475 -7.174 -9.373 1.00 81.19 98 PRO A N 1
ATOM 770 C CA . PRO A 1 98 ? 32.244 -6.737 -10.549 1.00 81.19 98 PRO A CA 1
ATOM 771 C C . PRO A 1 98 ? 32.176 -7.690 -11.755 1.00 81.19 98 PRO A C 1
ATOM 773 O O . PRO A 1 98 ? 32.800 -7.406 -12.769 1.00 81.19 98 PRO A O 1
ATOM 776 N N . ASP A 1 99 ? 31.411 -8.778 -11.673 1.00 77.56 99 ASP A N 1
ATOM 777 C CA . ASP A 1 99 ? 31.437 -9.917 -12.605 1.00 77.56 99 ASP A CA 1
ATOM 778 C C . ASP A 1 99 ? 30.674 -9.669 -13.928 1.00 77.56 99 ASP A C 1
ATOM 780 O O . ASP A 1 99 ? 30.317 -10.603 -14.651 1.00 77.56 99 ASP A O 1
ATOM 784 N N . VAL A 1 100 ? 30.433 -8.395 -14.259 1.00 65.81 100 VAL A N 1
ATOM 785 C CA . VAL A 1 100 ? 29.917 -7.938 -15.555 1.00 65.81 100 VAL A CA 1
ATOM 786 C C . VAL A 1 100 ? 31.114 -7.470 -16.386 1.00 65.81 100 VAL A C 1
ATOM 788 O O . VAL A 1 100 ? 31.798 -6.552 -15.930 1.00 65.81 100 VAL A O 1
ATOM 791 N N . PRO A 1 101 ? 31.385 -8.071 -17.561 1.00 61.62 101 PRO A N 1
ATOM 792 C CA . PRO A 1 101 ? 32.420 -7.592 -18.476 1.00 61.62 101 PRO A CA 1
ATOM 793 C C . PRO A 1 101 ? 32.281 -6.109 -18.840 1.00 61.62 101 PRO A C 1
ATOM 795 O O . PRO A 1 101 ? 31.127 -5.629 -18.952 1.00 61.62 101 PRO A O 1
#

Secondary structure (DSSP, 8-state):
--TTPPPP-S--TTGGGSTT----HHHH-S-HHHHHHHHHHH-STTSTT-S-HHHHHHHHHHHHHHTTSS-TTPPP-TTTGGG---TTTT------TTS--